Protein AF-A0A328KTQ6-F1 (afdb_monomer_lite)

Structure (mmCIF, N/CA/C/O backbone):
data_AF-A0A328KTQ6-F1
#
_entry.id   AF-A0A328KTQ6-F1
#
loop_
_atom_site.group_PDB
_atom_site.id
_atom_site.type_symbol
_atom_site.label_atom_id
_atom_site.label_alt_id
_atom_site.label_comp_id
_atom_site.label_asym_id
_atom_site.label_entity_id
_atom_site.label_seq_id
_atom_site.pdbx_PDB_ins_code
_atom_site.Cartn_x
_atom_site.Cartn_y
_atom_site.Cartn_z
_atom_site.occupancy
_atom_site.B_iso_or_equiv
_atom_site.auth_seq_id
_atom_site.auth_comp_id
_atom_site.auth_asym_id
_atom_site.auth_atom_id
_atom_site.pdbx_PDB_model_num
ATOM 1 N N . MET A 1 1 ? 9.440 16.260 -46.071 1.00 38.59 1 MET A N 1
ATOM 2 C CA . MET A 1 1 ? 9.968 15.001 -45.500 1.00 38.59 1 MET A CA 1
ATOM 3 C C . MET A 1 1 ? 9.506 14.901 -44.057 1.00 38.59 1 MET A C 1
ATOM 5 O O . MET A 1 1 ? 9.774 15.807 -43.282 1.00 38.59 1 MET A O 1
ATOM 9 N N . ALA A 1 2 ? 8.738 13.862 -43.731 1.00 50.41 2 ALA A N 1
ATOM 10 C CA . ALA A 1 2 ? 8.244 13.603 -42.385 1.00 50.41 2 ALA A CA 1
ATOM 11 C C . ALA A 1 2 ? 9.349 12.942 -41.546 1.00 50.41 2 ALA A C 1
ATOM 13 O O . ALA A 1 2 ? 9.807 11.858 -41.892 1.00 50.41 2 ALA A O 1
ATOM 14 N N . VAL A 1 3 ? 9.757 13.577 -40.448 1.00 50.91 3 VAL A N 1
ATOM 15 C CA . VAL A 1 3 ? 10.637 12.987 -39.423 1.00 50.91 3 VAL A CA 1
ATOM 16 C C . VAL A 1 3 ? 9.851 12.870 -38.122 1.00 50.91 3 VAL A C 1
ATOM 18 O O . VAL A 1 3 ? 10.105 13.529 -37.123 1.00 50.91 3 VAL A O 1
ATOM 21 N N . ALA A 1 4 ? 8.821 12.032 -38.172 1.00 63.03 4 ALA A N 1
ATOM 22 C CA . ALA A 1 4 ? 8.221 11.448 -36.987 1.00 63.03 4 ALA A CA 1
ATOM 23 C C . ALA A 1 4 ? 8.724 10.006 -36.888 1.00 63.03 4 ALA A C 1
ATOM 25 O O . ALA A 1 4 ? 8.736 9.303 -37.899 1.00 63.03 4 ALA A O 1
ATOM 26 N N . LYS A 1 5 ? 9.040 9.584 -35.655 1.00 52.16 5 LYS A N 1
ATOM 27 C CA . LYS A 1 5 ? 9.468 8.246 -35.188 1.00 52.16 5 LYS A CA 1
ATOM 28 C C . LYS A 1 5 ? 10.970 8.130 -34.933 1.00 52.16 5 LYS A C 1
ATOM 30 O O . LYS A 1 5 ? 11.752 7.844 -35.831 1.00 52.16 5 LYS A O 1
ATOM 35 N N . SER A 1 6 ? 11.337 8.245 -33.658 1.00 48.62 6 SER A N 1
ATOM 36 C CA . SER A 1 6 ? 11.920 7.124 -32.898 1.00 48.62 6 SER A CA 1
ATOM 37 C C . SER A 1 6 ? 12.503 7.634 -31.582 1.00 48.62 6 SER A C 1
ATOM 39 O O . SER A 1 6 ? 13.712 7.638 -31.382 1.00 48.62 6 SER A O 1
ATOM 41 N N . GLN A 1 7 ? 11.647 8.008 -30.626 1.00 53.75 7 GLN A N 1
ATOM 42 C CA . GLN A 1 7 ? 12.049 7.893 -29.221 1.00 53.75 7 GLN A CA 1
ATOM 43 C C . GLN A 1 7 ? 11.959 6.413 -28.842 1.00 53.75 7 GLN A C 1
ATOM 45 O O . GLN A 1 7 ? 11.054 5.971 -28.139 1.00 53.75 7 GLN A O 1
ATOM 50 N N . GLY A 1 8 ? 12.884 5.622 -29.386 1.00 44.91 8 GLY A N 1
ATOM 51 C CA . GLY A 1 8 ? 13.110 4.247 -28.976 1.00 44.91 8 GLY A CA 1
ATOM 52 C C . GLY A 1 8 ? 13.700 4.244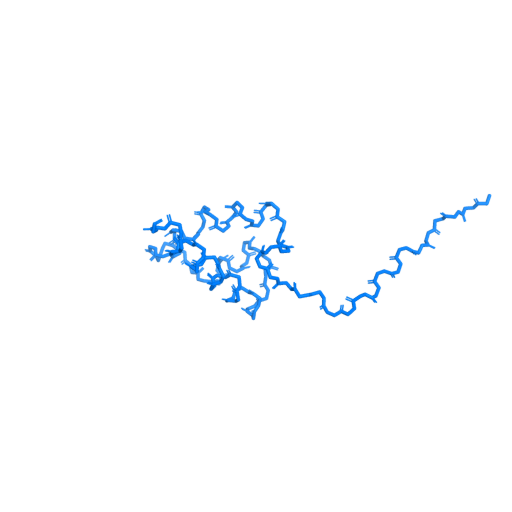 -27.573 1.00 44.91 8 GLY A C 1
ATOM 53 O O . GLY A 1 8 ? 14.907 4.110 -27.408 1.00 44.91 8 GLY A O 1
ATOM 54 N N . LYS A 1 9 ? 12.869 4.413 -26.542 1.00 48.91 9 LYS A N 1
ATOM 55 C CA . LYS A 1 9 ? 13.295 4.209 -25.155 1.00 48.91 9 LYS A CA 1
ATOM 56 C C . LYS A 1 9 ? 13.193 2.723 -24.821 1.00 48.91 9 LYS A C 1
ATOM 58 O O . LYS A 1 9 ? 12.301 2.294 -24.102 1.00 48.91 9 LYS A O 1
ATOM 63 N N . HIS A 1 10 ? 14.125 1.936 -25.349 1.00 58.28 10 HIS A N 1
ATOM 64 C CA . HIS A 1 10 ? 14.408 0.598 -24.836 1.00 58.28 10 HIS A CA 1
ATOM 65 C C . HIS A 1 10 ? 15.454 0.738 -23.718 1.00 58.28 10 HIS A C 1
ATOM 67 O O . HIS A 1 10 ? 16.627 0.447 -23.911 1.00 58.28 10 HIS A O 1
ATOM 73 N N . LEU A 1 11 ? 15.054 1.258 -22.553 1.00 49.00 11 LEU A N 1
ATOM 74 C CA . LEU A 1 11 ? 15.940 1.383 -21.385 1.00 49.00 11 LEU A CA 1
ATOM 75 C C . LEU A 1 11 ? 15.554 0.358 -20.315 1.00 49.00 11 LEU A C 1
ATOM 77 O O . LEU A 1 11 ? 15.037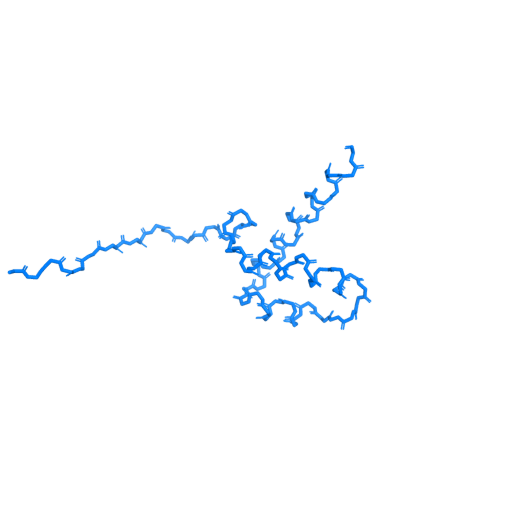 0.727 -19.266 1.00 49.00 11 LEU A O 1
ATOM 81 N N . GLY A 1 12 ? 15.777 -0.930 -20.598 1.00 67.19 12 GLY A N 1
ATOM 82 C CA . GLY A 1 12 ? 15.577 -2.026 -19.640 1.00 67.19 12 GLY A CA 1
ATOM 83 C C . GLY A 1 12 ? 14.199 -2.042 -18.958 1.00 67.19 12 GLY A C 1
ATOM 84 O O . GLY A 1 12 ? 13.250 -1.400 -19.401 1.00 67.19 12 GLY A O 1
ATOM 85 N N . ARG A 1 13 ? 14.059 -2.797 -17.860 1.00 55.16 13 ARG A N 1
ATOM 86 C CA . ARG A 1 13 ? 12.862 -2.707 -17.011 1.00 55.16 13 ARG A CA 1
ATOM 87 C C . ARG A 1 13 ? 12.984 -1.429 -16.173 1.00 55.16 13 ARG A C 1
ATOM 89 O O . ARG A 1 13 ? 13.841 -1.423 -15.287 1.00 55.16 13 ARG A O 1
ATOM 96 N N . PRO A 1 14 ? 12.173 -0.376 -16.396 1.00 58.34 14 PRO A N 1
ATOM 97 C CA . PRO A 1 14 ? 12.186 0.786 -15.517 1.00 58.34 14 PRO A CA 1
ATOM 98 C C . PRO A 1 14 ? 11.964 0.307 -14.081 1.00 58.34 14 PRO A C 1
ATOM 100 O O . PRO A 1 14 ? 11.014 -0.432 -13.797 1.00 58.34 14 PRO A O 1
ATOM 103 N N . GLN A 1 15 ? 12.895 0.650 -13.192 1.00 58.75 15 GLN A N 1
ATOM 104 C CA . GLN A 1 15 ? 12.743 0.358 -11.776 1.00 58.75 15 GLN A CA 1
ATOM 105 C C . GLN A 1 15 ? 11.651 1.281 -11.239 1.00 58.75 15 GLN A C 1
ATOM 107 O O . GLN A 1 15 ? 11.887 2.462 -11.018 1.00 58.75 15 GLN A O 1
ATOM 112 N N . CYS A 1 16 ? 10.432 0.756 -11.106 1.00 65.88 16 CYS A N 1
ATOM 113 C CA . CYS A 1 16 ? 9.340 1.476 -10.465 1.00 65.88 16 CYS A CA 1
ATOM 114 C C . CYS A 1 16 ? 9.612 1.552 -8.956 1.00 65.88 16 CYS A C 1
ATOM 116 O O . CYS A 1 16 ? 9.324 0.594 -8.235 1.00 65.88 16 CYS A O 1
ATOM 118 N N . ASN A 1 17 ? 10.177 2.675 -8.524 1.00 72.31 17 ASN A N 1
ATOM 119 C CA . ASN A 1 17 ? 10.387 3.067 -7.128 1.00 72.31 17 ASN A CA 1
ATOM 120 C C . ASN A 1 17 ? 9.481 4.269 -6.802 1.00 72.31 17 ASN A C 1
ATOM 122 O O . ASN A 1 17 ? 8.967 4.913 -7.725 1.00 72.31 17 ASN A O 1
ATOM 126 N N . LEU A 1 18 ? 9.308 4.612 -5.525 1.00 75.56 18 LEU A N 1
ATOM 127 C CA . LEU A 1 18 ? 8.462 5.738 -5.100 1.00 75.56 18 LEU A CA 1
ATOM 128 C C . LEU A 1 18 ? 8.811 7.053 -5.831 1.00 75.56 18 LEU A C 1
ATOM 130 O O . LEU A 1 18 ? 7.916 7.738 -6.317 1.00 75.56 18 LEU A O 1
ATOM 134 N N . SER A 1 19 ? 10.100 7.353 -6.020 1.00 72.62 19 SER A N 1
ATOM 135 C CA . SER A 1 19 ? 10.578 8.560 -6.724 1.00 72.62 19 SER A CA 1
ATOM 136 C C . SER A 1 19 ? 10.294 8.580 -8.233 1.00 72.62 19 SER A C 1
ATOM 138 O O . SER A 1 19 ? 10.475 9.605 -8.879 1.00 72.62 19 SER A O 1
ATOM 140 N N . THR A 1 20 ? 9.887 7.448 -8.814 1.00 77.88 20 THR A N 1
ATOM 141 C CA . THR A 1 20 ? 9.536 7.332 -10.242 1.00 77.88 20 THR A CA 1
ATOM 142 C C . THR A 1 20 ? 8.031 7.412 -10.494 1.00 77.88 20 THR A C 1
ATOM 144 O O . THR A 1 20 ? 7.600 7.308 -11.643 1.00 77.88 20 THR A O 1
ATOM 147 N N . LEU A 1 21 ? 7.228 7.557 -9.434 1.00 81.56 21 LEU A N 1
ATOM 148 C CA . LEU A 1 21 ? 5.782 7.690 -9.548 1.00 81.56 21 LEU A C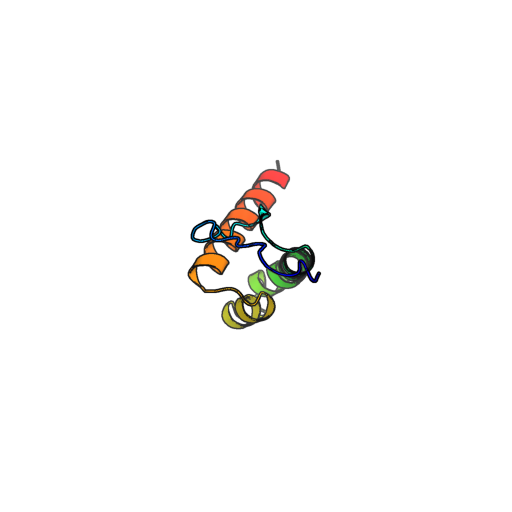A 1
ATOM 149 C C . LEU A 1 21 ? 5.380 9.055 -10.087 1.00 81.56 21 LEU A C 1
ATOM 151 O O . LEU A 1 21 ? 6.017 10.075 -9.833 1.00 81.56 21 LEU A O 1
ATOM 155 N N . ASN A 1 22 ? 4.255 9.063 -10.792 1.00 84.88 22 ASN A N 1
ATOM 156 C CA . ASN A 1 22 ? 3.633 10.303 -11.225 1.00 84.88 22 ASN A CA 1
ATOM 157 C C . ASN A 1 22 ? 2.976 11.012 -10.034 1.00 84.88 22 ASN A C 1
ATOM 159 O O . ASN A 1 22 ? 2.469 10.363 -9.118 1.00 84.88 22 ASN A O 1
ATOM 163 N N . GLN A 1 23 ? 2.872 12.341 -10.102 1.00 86.81 23 GLN A N 1
ATOM 164 C CA . GLN A 1 23 ? 2.232 13.163 -9.065 1.00 86.81 23 GLN A CA 1
ATOM 165 C C . GLN A 1 23 ? 0.828 12.662 -8.685 1.00 86.81 23 GLN A C 1
ATOM 167 O O . GLN A 1 23 ? 0.486 12.612 -7.509 1.00 86.81 23 GLN A O 1
ATOM 172 N N . LYS A 1 24 ? 0.035 12.199 -9.661 1.00 89.00 24 LYS A N 1
ATOM 173 C CA . LYS A 1 24 ? -1.287 11.604 -9.408 1.00 89.00 24 LYS A CA 1
ATOM 174 C C . LYS A 1 24 ? -1.216 10.376 -8.490 1.00 89.00 24 LYS A C 1
ATOM 176 O O . LYS A 1 24 ? -2.048 10.231 -7.606 1.00 89.00 24 LYS A O 1
ATOM 181 N N . GLN A 1 25 ? -0.238 9.495 -8.698 1.00 90.12 25 GLN A N 1
ATOM 182 C CA . GLN A 1 25 ? -0.065 8.298 -7.872 1.00 90.12 25 GLN A CA 1
ATOM 183 C C . GLN A 1 25 ? 0.399 8.659 -6.459 1.00 90.12 25 GLN A C 1
ATOM 185 O O . GLN A 1 25 ? -0.051 8.024 -5.514 1.00 90.12 25 GLN A O 1
ATOM 190 N N . LEU A 1 26 ? 1.240 9.688 -6.308 1.00 89.50 26 LEU A N 1
ATOM 191 C CA . LEU A 1 26 ? 1.647 10.193 -4.994 1.00 89.50 26 LEU A CA 1
ATOM 192 C C . LEU A 1 26 ? 0.451 10.732 -4.204 1.00 89.50 26 L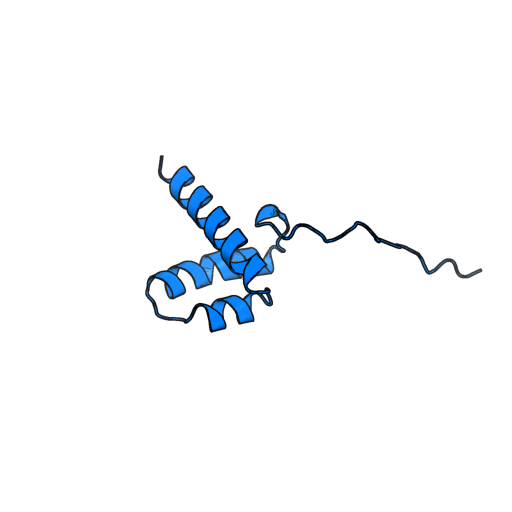EU A C 1
ATOM 194 O O . LEU A 1 26 ? 0.241 10.293 -3.080 1.00 89.50 26 LEU A O 1
ATOM 198 N N . ILE A 1 27 ? -0.387 11.566 -4.829 1.00 91.38 27 ILE A N 1
ATOM 199 C CA . ILE A 1 27 ? -1.614 12.088 -4.204 1.00 91.38 27 ILE A CA 1
ATOM 200 C C . ILE A 1 27 ? -2.527 10.937 -3.769 1.00 91.38 27 ILE A C 1
ATOM 202 O O . ILE A 1 27 ? -2.979 10.897 -2.628 1.00 91.38 27 ILE A O 1
ATOM 206 N N . ILE A 1 28 ? -2.737 9.945 -4.646 1.00 92.88 28 ILE A N 1
ATOM 207 C CA . ILE A 1 28 ? -3.522 8.756 -4.294 1.00 92.88 28 ILE A CA 1
ATOM 208 C C . ILE A 1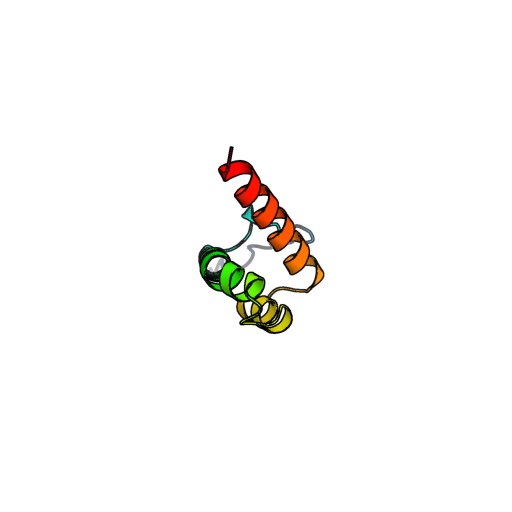 28 ? -2.885 8.044 -3.097 1.00 92.88 28 ILE A C 1
ATOM 210 O O . ILE A 1 28 ? -3.615 7.685 -2.183 1.00 92.88 28 ILE A O 1
ATOM 214 N N . ILE A 1 29 ? -1.563 7.844 -3.056 1.00 92.38 29 ILE A N 1
ATOM 215 C CA . ILE A 1 29 ? -0.897 7.220 -1.901 1.00 92.38 29 ILE A CA 1
ATOM 216 C C . ILE A 1 29 ? -1.179 8.012 -0.627 1.00 92.38 29 ILE A C 1
ATOM 218 O O . ILE A 1 29 ? -1.639 7.410 0.336 1.00 92.38 29 ILE A O 1
ATOM 222 N N . GLU A 1 30 ? -0.980 9.326 -0.621 1.00 91.94 30 GLU A N 1
ATOM 223 C CA . GLU A 1 30 ? -1.196 10.164 0.563 1.00 91.94 30 GLU A CA 1
ATOM 224 C C . GLU A 1 30 ? -2.653 10.133 1.055 1.00 91.94 30 GLU A C 1
ATOM 226 O O . GLU A 1 30 ? -2.896 10.000 2.253 1.00 91.94 30 GLU A O 1
ATOM 231 N N . GLU A 1 31 ? -3.635 10.167 0.150 1.00 94.00 31 GLU A N 1
ATOM 232 C CA . GLU A 1 31 ? -5.060 10.124 0.512 1.00 94.00 31 GLU A CA 1
ATOM 233 C C . GLU A 1 31 ? -5.550 8.727 0.929 1.00 94.00 31 GLU A C 1
ATOM 235 O O . GLU A 1 31 ? -6.497 8.577 1.709 1.00 94.00 31 GLU A O 1
ATOM 240 N N . THR A 1 32 ? -4.947 7.684 0.361 1.00 94.12 32 THR A N 1
ATOM 241 C CA . THR A 1 32 ? -5.458 6.305 0.396 1.00 94.12 32 THR A CA 1
ATOM 242 C C . THR A 1 32 ? -4.705 5.452 1.421 1.00 94.12 32 THR A C 1
ATOM 244 O O . THR A 1 32 ? -5.280 4.533 2.002 1.00 94.12 32 THR A O 1
ATOM 247 N N . TYR A 1 33 ? -3.447 5.784 1.717 1.00 94.00 33 TYR A N 1
ATOM 248 C CA . TYR A 1 33 ? -2.629 5.146 2.748 1.00 94.00 33 TYR A CA 1
ATOM 249 C C . TYR A 1 33 ? -3.246 5.182 4.158 1.00 94.00 33 TYR A C 1
ATOM 251 O O . TYR A 1 33 ? -3.326 4.110 4.766 1.00 94.00 33 TYR A O 1
ATOM 259 N N . PRO A 1 34 ? -3.735 6.321 4.696 1.00 93.38 34 PRO A N 1
ATOM 260 C CA . PRO A 1 34 ? -4.374 6.327 6.013 1.00 93.38 34 PRO A CA 1
ATOM 261 C C . PRO A 1 34 ? -5.648 5.473 6.027 1.00 93.38 34 PRO A C 1
ATOM 263 O O . PRO A 1 34 ? -5.839 4.683 6.949 1.00 93.38 34 PRO A O 1
ATOM 266 N N . LYS A 1 35 ? -6.458 5.522 4.959 1.00 95.00 35 LYS A N 1
ATOM 267 C CA . LYS A 1 35 ? -7.658 4.679 4.797 1.00 95.00 35 LYS A CA 1
ATOM 268 C C . LYS A 1 35 ? -7.306 3.192 4.801 1.00 95.00 35 LYS A C 1
ATOM 270 O O . LYS A 1 35 ? -7.983 2.378 5.424 1.00 95.00 35 LYS A O 1
ATOM 275 N N . TRP A 1 36 ? -6.212 2.821 4.138 1.00 94.56 36 TRP A N 1
ATOM 276 C CA . TRP A 1 36 ? -5.710 1.450 4.140 1.00 94.56 36 TRP A CA 1
ATOM 277 C C . TRP A 1 36 ? -5.191 1.019 5.520 1.00 94.56 36 TRP A C 1
ATOM 279 O O . TRP A 1 36 ? -5.510 -0.083 5.968 1.00 94.56 36 TRP A O 1
ATOM 289 N N . LYS A 1 37 ? -4.457 1.884 6.236 1.00 92.12 37 LYS A N 1
ATOM 290 C CA . LYS A 1 37 ? -4.010 1.628 7.619 1.00 92.12 37 LYS A CA 1
ATOM 291 C C . LYS A 1 37 ? -5.178 1.478 8.595 1.00 92.12 37 LYS A C 1
ATOM 293 O O . LYS A 1 37 ? -5.135 0.593 9.447 1.00 92.12 37 LYS A O 1
ATOM 298 N N . ASN A 1 38 ? -6.242 2.255 8.406 1.00 94.69 38 ASN A N 1
ATOM 299 C CA . ASN A 1 38 ? -7.501 2.148 9.145 1.00 94.69 38 ASN A CA 1
ATOM 300 C C . ASN A 1 38 ? -8.359 0.942 8.724 1.00 94.69 38 ASN A C 1
ATOM 302 O O . ASN A 1 38 ? -9.411 0.705 9.312 1.00 94.69 38 ASN A O 1
ATOM 306 N N . LYS A 1 39 ? -7.914 0.159 7.728 1.00 93.56 39 LYS A N 1
ATOM 307 C CA . LYS A 1 39 ? -8.641 -0.975 7.135 1.00 93.56 39 LYS A CA 1
ATOM 308 C C . LYS A 1 39 ? -9.978 -0.590 6.480 1.00 93.56 39 LYS A C 1
ATOM 310 O O . LYS A 1 39 ? -10.829 -1.454 6.292 1.00 93.56 39 LYS A O 1
ATOM 315 N N . GLU A 1 40 ? -10.152 0.672 6.092 1.00 95.94 40 GLU A N 1
ATOM 316 C CA . GLU A 1 40 ? -11.336 1.163 5.366 1.00 95.94 40 GLU A CA 1
ATOM 317 C C . GLU A 1 40 ? -11.359 0.672 3.912 1.00 95.94 40 GLU A C 1
ATOM 319 O O . GLU A 1 40 ? -12.419 0.480 3.322 1.00 95.94 40 GLU A O 1
ATOM 324 N N . ILE A 1 41 ? -10.179 0.434 3.339 1.00 95.88 41 ILE A N 1
ATOM 325 C CA . ILE A 1 41 ? -10.011 -0.148 2.006 1.00 95.88 41 ILE A CA 1
ATOM 326 C C . ILE A 1 41 ? -9.081 -1.353 2.062 1.00 95.88 41 ILE A C 1
ATOM 328 O O . ILE A 1 41 ? -8.222 -1.484 2.938 1.00 95.88 41 ILE A O 1
ATOM 332 N N . THR A 1 42 ? -9.191 -2.219 1.062 1.00 94.56 42 THR A N 1
ATOM 333 C CA . THR A 1 42 ? -8.287 -3.362 0.921 1.00 94.56 42 THR A CA 1
ATOM 334 C C . THR A 1 42 ? -7.016 -2.987 0.161 1.00 94.56 42 THR A C 1
ATOM 336 O O . THR A 1 42 ? -7.007 -2.094 -0.687 1.00 94.56 42 THR A O 1
ATOM 339 N N . GLY A 1 43 ? -5.934 -3.739 0.389 1.00 90.94 43 GLY A N 1
ATOM 340 C CA . GLY A 1 43 ? -4.705 -3.577 -0.399 1.00 90.94 43 GLY A CA 1
ATOM 341 C C . GLY A 1 43 ? -4.913 -3.843 -1.897 1.00 90.94 43 GLY A C 1
ATOM 342 O O . GLY A 1 43 ? -4.208 -3.274 -2.722 1.00 90.94 43 GLY A O 1
ATOM 343 N N . VAL A 1 44 ? -5.912 -4.658 -2.261 1.00 91.94 44 VAL A N 1
ATOM 344 C CA . VAL A 1 44 ? -6.290 -4.914 -3.661 1.00 91.94 44 VAL A CA 1
ATOM 345 C C . VAL A 1 44 ? -6.916 -3.669 -4.292 1.00 91.94 44 VAL A C 1
ATOM 347 O O . VAL A 1 44 ? -6.525 -3.292 -5.393 1.00 91.94 44 VAL A O 1
ATOM 350 N N . GLN A 1 45 ? -7.830 -2.992 -3.587 1.00 93.38 45 GLN A N 1
ATOM 351 C CA . GLN A 1 45 ? -8.411 -1.723 -4.044 1.00 93.38 45 GLN A CA 1
ATOM 352 C C . GLN A 1 45 ? -7.346 -0.632 -4.166 1.00 93.38 45 GLN A C 1
ATOM 354 O O . GLN A 1 45 ? -7.282 0.048 -5.184 1.00 93.38 45 GLN A O 1
ATOM 359 N N . PHE A 1 46 ? -6.466 -0.506 -3.171 1.00 94.12 46 PHE A N 1
ATOM 360 C CA . PHE A 1 46 ? -5.383 0.477 -3.205 1.00 94.12 46 PHE A CA 1
ATOM 361 C C . PHE A 1 46 ? -4.434 0.237 -4.393 1.00 94.12 46 PHE A C 1
ATOM 363 O O . PHE A 1 46 ? -4.079 1.157 -5.127 1.00 94.12 46 PHE A O 1
ATOM 370 N N . MET A 1 47 ? -4.085 -1.023 -4.647 1.00 92.06 47 MET A N 1
ATOM 371 C CA . MET A 1 47 ? -3.262 -1.406 -5.791 1.00 92.06 47 MET A CA 1
ATOM 372 C C . MET A 1 47 ? -3.938 -1.101 -7.133 1.00 92.06 47 MET A C 1
ATOM 374 O O . MET A 1 47 ? -3.264 -0.636 -8.052 1.00 92.06 47 MET A O 1
ATOM 378 N N . ALA A 1 48 ? -5.251 -1.326 -7.235 1.00 91.62 48 ALA A N 1
ATOM 379 C CA . ALA A 1 48 ? -6.032 -1.006 -8.425 1.00 91.62 48 ALA A CA 1
ATOM 380 C C . ALA A 1 48 ? -6.090 0.507 -8.687 1.00 91.62 48 ALA A C 1
ATOM 382 O O . ALA A 1 48 ? -5.906 0.921 -9.826 1.00 91.62 48 ALA A O 1
ATOM 383 N N . LEU A 1 49 ? -6.260 1.331 -7.645 1.00 91.25 49 LEU A N 1
ATOM 384 C CA . LEU A 1 49 ? -6.263 2.798 -7.758 1.00 91.25 49 LEU A CA 1
ATOM 385 C C . LEU A 1 49 ? -4.936 3.355 -8.284 1.00 91.25 49 LEU A C 1
ATOM 387 O O . LEU A 1 49 ? -4.921 4.344 -9.011 1.00 91.25 49 LEU A O 1
ATOM 391 N N . LEU A 1 50 ? -3.824 2.718 -7.921 1.00 89.44 50 LEU A N 1
ATOM 392 C CA . LEU A 1 50 ? -2.494 3.102 -8.389 1.00 89.44 50 LEU A CA 1
ATOM 393 C C . LEU A 1 50 ? -2.122 2.477 -9.741 1.00 89.44 50 LEU A C 1
ATOM 395 O O . LEU A 1 50 ? -1.085 2.836 -10.302 1.00 89.44 50 LEU A O 1
ATOM 399 N N . GLU A 1 51 ? -2.936 1.542 -10.241 1.00 89.50 51 GLU A N 1
ATOM 400 C CA . GLU A 1 51 ? -2.681 0.741 -11.444 1.00 89.50 51 GLU A CA 1
ATOM 401 C C . GLU A 1 51 ? -1.316 0.019 -11.392 1.00 89.50 51 GLU A C 1
ATOM 403 O O . GLU A 1 51 ? -0.604 -0.128 -12.389 1.00 89.50 51 GLU A O 1
ATOM 408 N N . LEU A 1 52 ? -0.922 -0.439 -10.196 1.00 87.44 52 LEU A N 1
ATOM 409 C CA . LEU A 1 52 ? 0.385 -1.052 -9.947 1.00 87.44 52 LEU A CA 1
ATOM 410 C C . LEU A 1 52 ? 0.318 -2.576 -9.886 1.00 87.44 52 LEU A C 1
ATOM 412 O O . LEU A 1 52 ? -0.652 -3.182 -9.446 1.00 87.44 52 LEU A O 1
ATOM 416 N N . LYS A 1 53 ? 1.429 -3.225 -10.244 1.00 87.06 53 LYS A N 1
ATOM 417 C CA . LYS A 1 53 ? 1.619 -4.661 -9.995 1.00 87.06 53 LYS A CA 1
ATOM 418 C C . LYS A 1 53 ? 1.975 -4.898 -8.527 1.00 87.06 53 LYS A C 1
ATOM 420 O O . LYS A 1 53 ? 2.732 -4.122 -7.948 1.00 87.06 53 LYS A O 1
ATOM 425 N N . LYS A 1 54 ? 1.555 -6.040 -7.969 1.00 86.12 54 LYS A N 1
ATOM 426 C CA . LYS A 1 54 ? 1.809 -6.461 -6.574 1.00 86.12 54 LYS A CA 1
ATOM 427 C C . LYS A 1 54 ? 3.243 -6.204 -6.091 1.00 86.12 54 LYS A C 1
ATOM 429 O O . LYS A 1 54 ? 3.444 -5.583 -5.053 1.00 86.12 54 LYS A O 1
ATOM 434 N N . ASN A 1 55 ? 4.241 -6.635 -6.864 1.00 86.50 55 ASN A N 1
ATOM 435 C CA . ASN A 1 55 ? 5.654 -6.491 -6.487 1.00 86.50 55 ASN A CA 1
ATOM 436 C C . ASN A 1 55 ? 6.104 -5.028 -6.399 1.00 86.50 55 ASN A C 1
ATOM 438 O O . ASN A 1 55 ? 6.968 -4.699 -5.594 1.00 86.50 55 ASN A O 1
ATOM 442 N N . THR A 1 56 ? 5.545 -4.169 -7.245 1.00 88.75 56 THR A N 1
ATOM 443 C CA . THR A 1 56 ? 5.842 -2.736 -7.278 1.00 88.75 56 THR A CA 1
ATOM 444 C C . THR A 1 56 ? 5.116 -2.021 -6.144 1.00 88.75 56 THR A C 1
ATOM 446 O O . THR A 1 56 ? 5.730 -1.237 -5.432 1.00 88.75 56 THR A O 1
ATOM 449 N N . PHE A 1 57 ? 3.849 -2.372 -5.911 1.00 90.31 57 PHE A N 1
ATOM 450 C CA . PHE A 1 57 ? 3.035 -1.826 -4.830 1.00 90.31 57 PHE A CA 1
ATOM 451 C C . PHE A 1 57 ? 3.716 -1.968 -3.463 1.00 90.31 57 PHE A C 1
ATOM 453 O O . PHE A 1 57 ? 3.963 -0.969 -2.799 1.00 90.31 57 PHE A O 1
ATOM 460 N N . TYR A 1 58 ? 4.107 -3.183 -3.064 1.00 90.19 58 TYR A N 1
ATOM 461 C CA . TYR A 1 58 ? 4.719 -3.378 -1.743 1.00 90.19 58 TYR A CA 1
ATOM 462 C C . TYR A 1 58 ? 6.085 -2.701 -1.591 1.00 90.19 58 TYR A C 1
ATOM 464 O O . TYR A 1 58 ? 6.433 -2.295 -0.487 1.00 90.19 58 TYR A O 1
ATOM 472 N N . LYS A 1 59 ? 6.853 -2.555 -2.680 1.00 89.75 59 LYS A N 1
ATOM 473 C CA . LYS A 1 59 ? 8.111 -1.794 -2.652 1.00 89.75 59 LYS A CA 1
ATOM 474 C C . LYS A 1 59 ? 7.853 -0.319 -2.360 1.00 89.75 59 LYS A C 1
ATOM 476 O O . LYS A 1 59 ? 8.435 0.213 -1.426 1.00 89.75 59 LYS A O 1
ATOM 481 N N . ILE A 1 60 ? 6.930 0.286 -3.102 1.00 90.88 60 ILE A N 1
ATOM 482 C CA . ILE A 1 60 ? 6.544 1.692 -2.951 1.00 90.88 60 ILE A CA 1
ATOM 483 C C . ILE A 1 60 ? 6.001 1.976 -1.554 1.00 90.88 60 ILE A C 1
ATOM 485 O O . ILE A 1 60 ? 6.422 2.941 -0.929 1.00 90.88 60 ILE A O 1
ATOM 489 N N . ILE A 1 61 ? 5.095 1.133 -1.048 1.00 91.38 61 ILE A N 1
ATOM 490 C CA . ILE A 1 61 ? 4.519 1.319 0.290 1.00 91.38 61 ILE A CA 1
ATOM 491 C C . ILE A 1 61 ? 5.604 1.239 1.363 1.00 91.38 61 ILE A C 1
ATOM 493 O O . ILE A 1 61 ? 5.621 2.075 2.257 1.00 91.38 61 ILE A O 1
ATOM 497 N N . ARG A 1 62 ? 6.550 0.299 1.244 1.00 90.94 62 ARG A N 1
ATOM 498 C CA . ARG A 1 62 ? 7.683 0.208 2.170 1.00 90.94 62 ARG A CA 1
ATOM 499 C C . ARG A 1 62 ? 8.561 1.462 2.130 1.00 90.94 62 ARG A C 1
ATOM 501 O O . ARG A 1 62 ? 8.959 1.945 3.182 1.00 90.94 62 ARG A O 1
ATOM 508 N N . GLU A 1 63 ? 8.885 1.978 0.944 1.00 90.25 63 GLU A N 1
ATOM 509 C CA . GLU A 1 63 ? 9.651 3.228 0.802 1.00 90.25 63 GLU A CA 1
ATOM 510 C C . GLU A 1 63 ? 8.902 4.419 1.412 1.00 90.25 63 GLU A C 1
ATOM 512 O O . GLU A 1 63 ? 9.490 5.212 2.142 1.00 90.25 63 GLU A O 1
ATOM 517 N N . TYR A 1 64 ? 7.594 4.508 1.165 1.00 90.44 64 TYR A N 1
ATOM 518 C CA . TYR A 1 64 ? 6.733 5.544 1.723 1.00 90.44 64 TYR A CA 1
ATOM 519 C C . TYR A 1 64 ? 6.671 5.474 3.257 1.00 90.44 64 TYR A C 1
ATOM 521 O O . TYR A 1 64 ? 6.825 6.493 3.923 1.00 90.44 64 TYR A O 1
ATOM 529 N N . GLU A 1 65 ? 6.541 4.275 3.833 1.00 90.69 65 GLU A N 1
ATOM 530 C CA . GLU A 1 65 ? 6.594 4.045 5.284 1.00 90.69 65 GLU A CA 1
ATOM 531 C C . GLU A 1 65 ? 7.934 4.472 5.901 1.00 90.69 65 GLU A C 1
ATOM 533 O O . GLU A 1 65 ? 7.946 5.084 6.967 1.00 90.69 65 GLU A O 1
ATOM 538 N N . ILE A 1 66 ? 9.058 4.191 5.229 1.00 90.56 66 ILE A N 1
ATOM 539 C CA . ILE A 1 66 ? 10.391 4.618 5.682 1.00 90.56 66 ILE A CA 1
ATOM 540 C C . ILE A 1 66 ? 10.479 6.146 5.723 1.00 90.56 66 ILE A C 1
ATOM 542 O O . ILE A 1 66 ? 10.945 6.692 6.720 1.00 90.56 66 ILE A O 1
ATOM 546 N N . ILE A 1 67 ? 10.011 6.832 4.676 1.00 87.94 67 ILE A N 1
ATOM 547 C CA . ILE A 1 67 ? 10.015 8.302 4.610 1.00 87.94 67 ILE A CA 1
ATOM 548 C C . ILE A 1 67 ? 9.118 8.897 5.694 1.00 87.94 67 ILE A C 1
ATOM 550 O O . ILE A 1 67 ? 9.539 9.807 6.403 1.00 87.94 67 ILE A O 1
ATOM 554 N N . LEU A 1 68 ? 7.907 8.361 5.871 1.00 87.31 68 LEU A N 1
ATOM 555 C CA . LEU A 1 68 ? 7.003 8.799 6.933 1.00 87.31 68 LEU A CA 1
ATOM 556 C C . LEU A 1 68 ? 7.644 8.663 8.317 1.00 87.31 68 LEU A C 1
ATOM 558 O O . LEU A 1 68 ? 7.549 9.584 9.121 1.00 87.31 68 LEU A O 1
ATOM 562 N N . ASN A 1 69 ? 8.323 7.546 8.583 1.00 84.44 69 ASN A N 1
ATOM 563 C CA . ASN A 1 69 ? 8.996 7.319 9.858 1.00 84.44 69 ASN A CA 1
ATOM 564 C C . ASN A 1 69 ? 10.239 8.210 10.038 1.00 84.44 69 ASN A C 1
ATOM 566 O O . ASN A 1 69 ? 10.561 8.575 11.163 1.00 84.44 69 ASN A O 1
ATOM 570 N N . GLN A 1 70 ? 10.947 8.561 8.959 1.00 78.19 70 GLN A N 1
ATOM 571 C CA . GLN A 1 70 ? 12.071 9.505 9.019 1.00 78.19 70 GLN A CA 1
ATOM 572 C C . GLN A 1 70 ? 11.624 10.949 9.265 1.00 78.19 70 GLN A C 1
ATOM 574 O O . GLN A 1 70 ? 12.332 11.685 9.938 1.00 78.19 70 GLN A O 1
ATOM 579 N N . ASN A 1 71 ? 10.441 11.336 8.787 1.00 68.56 71 ASN A N 1
ATOM 580 C CA . ASN A 1 71 ? 9.885 12.676 8.992 1.00 68.56 71 ASN A CA 1
ATOM 581 C C . ASN A 1 71 ? 9.295 12.899 10.402 1.00 68.56 71 ASN A C 1
ATOM 583 O O . ASN A 1 71 ? 8.775 13.978 10.675 1.00 68.56 71 ASN A O 1
ATOM 587 N N . GLN A 1 72 ? 9.337 11.893 11.286 1.00 58.16 72 GLN A N 1
ATOM 588 C CA . GLN A 1 72 ? 8.902 11.997 12.686 1.00 58.16 72 GLN A CA 1
ATOM 589 C C . GLN A 1 72 ? 10.060 12.176 13.691 1.00 58.16 72 GLN A C 1
ATOM 591 O O . GLN A 1 72 ? 9.826 12.062 14.895 1.00 58.16 72 GLN A O 1
ATOM 596 N N . LEU A 1 73 ? 11.283 12.442 13.216 1.00 45.44 73 LEU A N 1
ATOM 597 C CA . LEU A 1 73 ? 12.488 1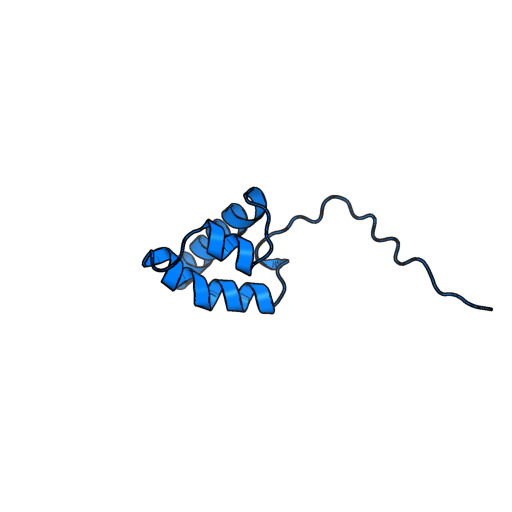2.665 14.029 1.00 45.44 73 LEU A CA 1
ATOM 598 C C . LEU A 1 73 ? 12.954 14.123 13.989 1.00 45.44 73 LEU A C 1
ATOM 600 O O . LEU A 1 73 ? 12.917 14.723 12.892 1.00 45.44 73 LEU A O 1
#

Foldseek 3Di:
DDPDDDPPPPPDDPLLELVPADPQLVVLCVVCVVCVVVVVDDPVVSCVSSVHDPVSSVRRVVVVVVVVVVVVD

Secondary structure (DSSP, 8-state):
-----------SS----GGGS-HHHHHHHHHHHHHHHTTSS-HHHHHHHTT--HHHHHHHHHHHHHHHHHTT-

Radius of gyration: 16.16 Å; chains: 1; bounding box: 27×22×60 Å

Sequence (73 aa):
MAVAKSQGKHLGRPQCNLSTLNQKQLIIIEETYPKWKNKEITGVQFMALLELKKNTFYKIIREYEIILNQNQL

pLDDT: mean 80.27, std 16.47, range [38.59, 95.94]